Protein AF-A0A3P7XEB9-F1 (afdb_monomer_lite)

Secondary structure (DSSP, 8-state):
-HHHHHHHHHTT--EEEE--TTS-GGGHHHHHHHHHHHHHTTSS--EEEE-GGGGGTT-GGG--HHHHTTT-SEEE-SPPP-SSHHHHHHHHHHHHHTHHHHGGG-BTTBEEE-----TTSTT--HHHHHHHHHH-

Radius of gyration: 15.99 Å; chains: 1; bounding box: 38×29×37 Å

InterPro domains:
  IPR002241 Glycoside hydrolase, family 27 [PF16499] (2-136)
  IPR002241 Glycoside hydrolase, family 27 [PR00740] (4-21)
  IPR002241 Glycoside hydrolase, family 27 [PR00740] (31-49)
  IPR002241 Glycoside hydrolase, family 27 [PR00740] (106-125)
  IPR002241 Glycoside hydrolase, family 27 [PR00740] (127-136)
  IPR002241 Glycoside hydrolase, family 27 [PTHR11452] (3-136)
  IPR013785 Aldolase-type TIM barrel [G3DSA:3.20.20.70] (1-136)
  IPR017853 Glycoside hydrolase superfamily [SSF51445] (2-136)

Sequence (136 aa):
MKVDANTFADWEVDYLKLDGCNVDTELMPKGYASMERALNATGRPIVYSCSWPAYMIDQPQKVDYNVIAKSCNLWRNFDDINSSWKSILSIIDYYDHNQDKHIPTHGPGQWHDPDMLVIGNKGITVNMAIAQMTIW

Structure (mmCIF, N/CA/C/O backbone):
data_AF-A0A3P7XEB9-F1
#
_entry.id   AF-A0A3P7XEB9-F1
#
loop_
_atom_site.group_PDB
_atom_site.id
_atom_site.type_symbol
_atom_site.label_atom_id
_atom_site.label_alt_id
_atom_site.label_comp_id
_atom_site.label_asym_id
_atom_site.label_entity_id
_atom_site.label_seq_id
_atom_site.pdbx_PDB_ins_code
_atom_site.Cartn_x
_atom_site.Cartn_y
_atom_site.Cartn_z
_atom_site.occupancy
_atom_site.B_iso_or_equiv
_atom_site.auth_seq_id
_atom_site.auth_comp_id
_atom_site.auth_asym_id
_atom_site.auth_atom_id
_atom_site.pdbx_PDB_model_num
ATOM 1 N N . MET A 1 1 ? -18.065 4.863 6.813 1.00 91.94 1 MET A N 1
ATOM 2 C CA . MET A 1 1 ? -17.255 4.027 7.729 1.00 91.94 1 MET A CA 1
ATOM 3 C C . MET A 1 1 ? -18.046 2.845 8.288 1.00 91.94 1 MET A C 1
ATOM 5 O O . MET A 1 1 ? -17.871 1.774 7.743 1.00 91.94 1 MET A O 1
ATOM 9 N N . LYS A 1 2 ? -18.927 2.970 9.304 1.00 97.62 2 LYS A N 1
ATOM 10 C CA . LYS A 1 2 ? -19.579 1.780 9.920 1.00 97.62 2 LYS A CA 1
ATOM 11 C C . LYS A 1 2 ? -20.417 0.937 8.946 1.00 97.62 2 LYS A C 1
ATOM 13 O O . LYS A 1 2 ? -20.302 -0.280 8.958 1.00 97.62 2 LYS A O 1
ATOM 18 N N . VAL A 1 3 ? -21.262 1.579 8.136 1.00 98.69 3 VAL A N 1
ATOM 19 C CA . VAL A 1 3 ? -22.109 0.876 7.153 1.00 98.69 3 VAL A CA 1
ATOM 20 C C . VAL A 1 3 ? -21.245 0.122 6.139 1.00 98.69 3 VAL A C 1
ATOM 22 O O . VAL A 1 3 ? -21.481 -1.058 5.907 1.00 98.69 3 VAL A O 1
ATOM 25 N N . ASP A 1 4 ? -20.207 0.769 5.608 1.00 98.75 4 ASP A N 1
ATOM 26 C CA . ASP A 1 4 ? -19.304 0.162 4.621 1.00 98.75 4 ASP A CA 1
ATOM 27 C C . ASP A 1 4 ? -18.506 -1.000 5.228 1.00 98.75 4 ASP A C 1
ATOM 29 O O . ASP A 1 4 ? -18.462 -2.075 4.646 1.00 98.75 4 ASP A O 1
ATOM 33 N N . ALA A 1 5 ? -17.948 -0.824 6.433 1.00 98.88 5 ALA A N 1
ATOM 34 C CA . ALA A 1 5 ? -17.209 -1.876 7.132 1.00 98.88 5 ALA A CA 1
ATOM 35 C C . ALA A 1 5 ? -18.074 -3.120 7.379 1.00 98.88 5 ALA A C 1
ATOM 37 O O . ALA A 1 5 ? -17.642 -4.229 7.076 1.00 98.88 5 ALA A O 1
ATOM 38 N N . ASN A 1 6 ? -19.310 -2.934 7.860 1.00 98.81 6 ASN A N 1
ATOM 39 C CA . ASN A 1 6 ? -20.263 -4.034 8.009 1.00 98.81 6 ASN A CA 1
ATOM 40 C C . ASN A 1 6 ? -20.564 -4.694 6.660 1.00 98.81 6 ASN A C 1
ATOM 42 O O . ASN A 1 6 ? -20.551 -5.910 6.577 1.00 98.81 6 ASN A O 1
ATOM 46 N N . THR A 1 7 ? -20.757 -3.904 5.600 1.00 98.88 7 THR A N 1
ATOM 47 C CA . THR A 1 7 ? -21.015 -4.435 4.252 1.00 98.88 7 THR A CA 1
ATOM 48 C C . THR A 1 7 ? -19.859 -5.313 3.769 1.00 98.88 7 THR A C 1
ATOM 50 O O . THR A 1 7 ? -20.090 -6.410 3.271 1.00 98.88 7 THR A O 1
ATOM 53 N N . PHE A 1 8 ? -18.609 -4.873 3.949 1.00 98.88 8 PHE A N 1
ATOM 54 C CA . PHE A 1 8 ? -17.433 -5.669 3.591 1.00 98.88 8 PHE A CA 1
ATOM 55 C C . PHE A 1 8 ? -17.339 -6.959 4.411 1.00 98.88 8 PHE A C 1
ATOM 57 O O . PHE A 1 8 ? -17.033 -8.011 3.855 1.00 98.88 8 PHE A O 1
ATOM 64 N N . ALA A 1 9 ? -17.631 -6.898 5.712 1.00 98.81 9 ALA A N 1
ATOM 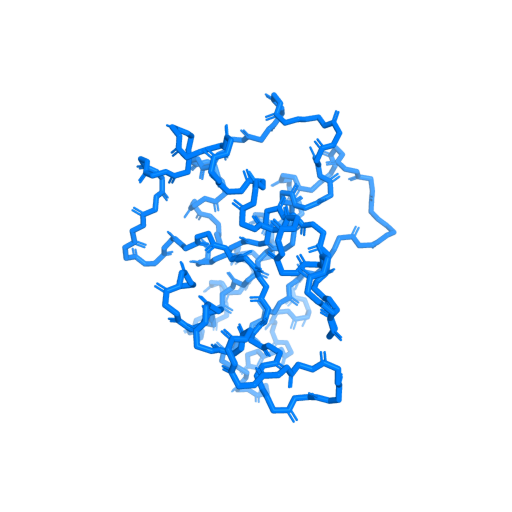65 C CA . ALA A 1 9 ? -17.630 -8.078 6.569 1.00 98.81 9 ALA A CA 1
ATOM 66 C C . ALA A 1 9 ? -18.751 -9.069 6.211 1.00 98.81 9 ALA A C 1
ATOM 68 O O . ALA A 1 9 ? -18.489 -10.269 6.148 1.00 98.81 9 ALA A O 1
ATOM 69 N N . ASP A 1 10 ? -19.955 -8.571 5.915 1.00 98.75 10 ASP A N 1
ATOM 70 C CA . ASP A 1 10 ? -21.113 -9.364 5.485 1.00 98.75 10 ASP A CA 1
ATOM 71 C C . ASP A 1 10 ? -20.861 -10.051 4.131 1.00 98.75 10 ASP A C 1
ATOM 73 O O . ASP A 1 10 ? -21.364 -11.143 3.882 1.00 98.75 10 ASP A O 1
ATOM 77 N N . TRP A 1 11 ? -20.065 -9.427 3.255 1.00 98.81 11 TRP A N 1
ATOM 78 C CA . TRP A 1 11 ? -19.603 -10.006 1.985 1.00 98.81 11 TRP A CA 1
ATOM 79 C C . TRP A 1 11 ? -18.392 -10.925 2.122 1.00 98.81 11 TRP A C 1
ATOM 81 O O . TRP A 1 11 ? -17.895 -11.422 1.114 1.00 98.81 11 TRP A O 1
ATOM 91 N N . GLU A 1 12 ? -17.900 -11.126 3.341 1.00 98.62 12 GLU A N 1
ATOM 92 C CA . GLU A 1 12 ? -16.721 -11.937 3.612 1.00 98.62 12 GLU A CA 1
ATOM 93 C C . GLU A 1 12 ? -15.446 -11.428 2.908 1.00 98.62 12 GLU A C 1
ATOM 95 O O . GLU A 1 12 ? -14.587 -12.210 2.515 1.00 98.62 12 GLU A O 1
ATOM 100 N N . VAL A 1 13 ? -15.290 -10.109 2.763 1.00 98.81 13 VAL A N 1
ATOM 101 C CA . VAL A 1 13 ? -14.056 -9.499 2.239 1.00 98.81 13 VAL A CA 1
ATOM 102 C C . VAL A 1 13 ? -12.898 -9.720 3.215 1.00 98.81 13 VAL A C 1
ATOM 104 O O . VAL A 1 13 ? -13.069 -9.592 4.425 1.00 98.81 13 VAL A O 1
ATOM 107 N N . ASP A 1 14 ? -11.704 -10.001 2.689 1.00 98.81 14 ASP A N 1
ATOM 108 C CA . ASP A 1 14 ? -10.491 -10.251 3.489 1.00 98.81 14 ASP A CA 1
ATOM 109 C C . ASP A 1 14 ? -9.467 -9.112 3.442 1.00 98.81 14 ASP A C 1
ATOM 111 O O . ASP A 1 14 ? -8.529 -9.078 4.237 1.00 98.81 14 ASP A O 1
ATOM 115 N N . TYR A 1 15 ? -9.624 -8.176 2.506 1.00 98.81 15 TYR A N 1
ATOM 116 C CA . TYR A 1 15 ? -8.670 -7.099 2.270 1.00 98.81 15 TYR A CA 1
ATOM 117 C C . TYR A 1 15 ? -9.394 -5.831 1.819 1.00 98.81 15 TYR A C 1
ATOM 119 O O . TYR A 1 15 ? -10.137 -5.847 0.837 1.00 98.81 15 TYR A O 1
ATOM 127 N N . LEU A 1 16 ? -9.132 -4.714 2.495 1.00 98.81 16 LEU A N 1
ATOM 128 C CA . LEU A 1 16 ? -9.595 -3.389 2.099 1.00 98.81 16 LEU A CA 1
ATOM 129 C C . LEU A 1 16 ? -8.396 -2.484 1.817 1.00 98.81 16 LEU A C 1
ATOM 131 O O . LEU A 1 16 ? -7.621 -2.185 2.721 1.00 98.81 16 LEU A O 1
ATOM 135 N N . LYS A 1 17 ? -8.308 -1.967 0.589 1.00 98.88 17 LYS A N 1
ATOM 136 C CA . LYS A 1 17 ? -7.549 -0.747 0.291 1.00 98.88 17 LYS A CA 1
ATOM 137 C C . LYS A 1 17 ? -8.478 0.451 0.459 1.00 98.88 17 LYS A C 1
ATOM 139 O O . LYS A 1 17 ? -9.486 0.529 -0.241 1.00 98.88 17 LYS A O 1
ATOM 144 N N . LEU A 1 18 ? -8.148 1.377 1.356 1.00 98.62 18 LEU A N 1
ATOM 145 C CA . LEU A 1 18 ? -8.854 2.653 1.469 1.00 98.62 18 LEU A CA 1
ATOM 146 C C . LEU A 1 18 ? -8.012 3.769 0.863 1.00 98.62 18 LEU A C 1
ATOM 148 O O . LEU A 1 18 ? -6.895 4.033 1.311 1.00 98.62 18 LEU A O 1
ATOM 152 N N . ASP A 1 19 ? -8.580 4.407 -0.153 1.00 98.44 19 ASP A N 1
ATOM 153 C CA . ASP A 1 19 ? -7.948 5.499 -0.879 1.00 98.44 19 ASP A CA 1
ATOM 154 C C . ASP A 1 19 ? -8.257 6.877 -0.265 1.00 98.44 19 ASP A C 1
ATOM 156 O O . ASP A 1 19 ? -9.165 7.019 0.556 1.00 98.44 19 ASP A O 1
ATOM 160 N N . GLY A 1 20 ? -7.494 7.900 -0.661 1.00 97.25 20 GLY A N 1
ATOM 161 C CA . GLY A 1 20 ? -7.561 9.258 -0.101 1.00 97.25 20 GLY A CA 1
ATOM 162 C C . GLY A 1 20 ? -8.067 10.351 -1.046 1.00 97.25 20 GLY A C 1
ATOM 163 O O . GLY A 1 20 ? -8.116 11.512 -0.638 1.00 97.25 20 GLY A O 1
ATOM 164 N N . CYS A 1 21 ? -8.443 10.028 -2.290 1.00 97.25 21 CYS A N 1
ATOM 165 C CA . CYS A 1 21 ? -8.966 11.018 -3.232 1.00 97.25 21 CYS A CA 1
ATOM 166 C C . CYS A 1 21 ? -10.185 11.757 -2.659 1.00 97.25 21 CYS A C 1
ATOM 168 O O . CYS A 1 21 ? -11.066 11.152 -2.051 1.00 97.25 21 CYS A O 1
ATOM 170 N N . ASN A 1 22 ? -10.294 13.055 -2.961 1.00 96.06 22 ASN A N 1
ATOM 171 C CA . ASN A 1 22 ? -11.437 13.904 -2.594 1.00 96.06 22 ASN A CA 1
ATOM 172 C C . ASN A 1 22 ? -11.656 14.066 -1.075 1.00 96.06 22 ASN A C 1
ATOM 174 O O . ASN A 1 22 ? -12.779 14.313 -0.633 1.00 96.06 22 ASN A O 1
ATOM 178 N N . VAL A 1 23 ? -10.593 13.944 -0.277 1.00 94.06 23 VAL A N 1
ATOM 179 C CA . VAL A 1 23 ? -10.613 14.149 1.176 1.00 94.06 23 VAL A CA 1
ATOM 180 C C . VAL A 1 23 ? -9.622 15.250 1.549 1.00 94.06 23 VAL A C 1
ATOM 182 O O . VAL A 1 23 ? -8.525 15.319 1.000 1.00 94.06 23 VAL A O 1
ATOM 185 N N . ASP A 1 24 ? -9.996 16.105 2.502 1.00 94.62 24 ASP A N 1
ATOM 186 C CA . ASP A 1 24 ? -9.056 17.034 3.135 1.00 94.62 24 ASP A CA 1
ATOM 187 C C . ASP A 1 24 ? -7.981 16.236 3.891 1.00 94.62 24 ASP A C 1
ATOM 189 O O . ASP A 1 24 ? -8.295 15.440 4.782 1.00 94.62 24 ASP A O 1
ATOM 193 N N . THR A 1 25 ? -6.709 16.452 3.549 1.00 92.88 25 THR A N 1
ATOM 194 C CA . THR A 1 25 ? -5.568 15.751 4.153 1.00 92.88 25 THR A CA 1
ATOM 195 C C . THR A 1 25 ? -5.519 15.893 5.675 1.00 92.88 25 THR A C 1
ATOM 197 O O . THR A 1 25 ? -5.083 14.967 6.357 1.00 92.88 25 THR A O 1
ATOM 200 N N . GLU A 1 26 ? -6.036 16.991 6.236 1.00 92.81 26 GLU A N 1
ATOM 201 C CA . GLU A 1 26 ? -6.109 17.198 7.691 1.00 92.81 26 GLU A CA 1
ATOM 202 C C . GLU A 1 26 ? -7.102 16.240 8.379 1.00 92.81 26 GLU A C 1
ATOM 204 O O . GLU A 1 26 ? -6.998 15.961 9.576 1.00 92.81 26 GLU A O 1
ATOM 209 N N . LEU A 1 27 ? -8.060 15.681 7.631 1.00 94.38 27 LEU A N 1
ATOM 210 C CA . LEU A 1 27 ? -9.031 14.711 8.140 1.00 94.38 27 LEU A CA 1
ATOM 211 C C . LEU A 1 27 ? -8.535 13.266 8.061 1.00 94.38 27 LEU A C 1
ATOM 213 O O . LEU A 1 27 ? -9.099 12.404 8.742 1.00 94.38 27 LEU A O 1
ATOM 217 N N . MET A 1 28 ? -7.495 12.979 7.273 1.00 94.62 28 MET A N 1
ATOM 218 C CA . MET A 1 28 ? -6.996 11.616 7.066 1.00 94.62 28 MET A CA 1
ATOM 219 C C . MET A 1 28 ? -6.593 10.903 8.368 1.00 94.62 28 MET A C 1
ATOM 221 O O . MET A 1 28 ? -7.085 9.789 8.569 1.00 94.62 28 MET A O 1
ATOM 225 N N . PRO A 1 29 ? -5.853 11.516 9.321 1.00 93.69 29 PRO A N 1
ATOM 226 C CA . PRO A 1 29 ? -5.515 10.841 10.576 1.00 93.69 29 PRO A CA 1
ATOM 227 C C . PRO A 1 29 ? -6.739 10.312 11.331 1.00 93.69 29 PRO A C 1
ATOM 229 O O . PRO A 1 29 ? -6.735 9.211 11.880 1.00 93.69 29 PRO A O 1
ATOM 232 N N . LYS A 1 30 ? -7.833 11.081 11.318 1.00 95.25 30 LYS A N 1
ATOM 233 C CA . LYS A 1 30 ? -9.097 10.687 11.943 1.00 95.25 30 LYS A CA 1
ATOM 234 C C . LYS A 1 30 ? -9.875 9.694 11.082 1.00 95.25 30 LYS A C 1
ATOM 236 O O . LYS A 1 30 ? -10.486 8.775 11.630 1.00 95.25 30 LYS A O 1
ATOM 241 N N . GLY A 1 31 ? -9.901 9.890 9.766 1.00 96.81 31 GLY A N 1
ATOM 242 C CA . GLY A 1 31 ? -10.642 9.065 8.812 1.00 96.81 31 GLY A CA 1
ATOM 243 C C . GLY A 1 31 ? -10.141 7.625 8.786 1.00 96.81 31 GLY A C 1
ATOM 244 O O . GLY A 1 31 ? -10.925 6.708 9.032 1.00 96.81 31 GLY A O 1
ATOM 245 N N . TYR A 1 32 ? -8.833 7.437 8.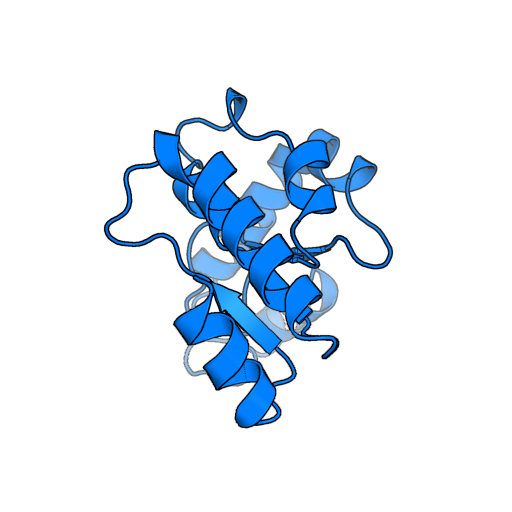595 1.00 98.12 32 TYR A N 1
ATOM 246 C CA . TYR A 1 32 ? -8.217 6.112 8.520 1.00 98.12 32 TYR A CA 1
ATOM 247 C C . TYR A 1 32 ? -8.362 5.333 9.836 1.00 98.12 32 TYR A C 1
ATOM 249 O O . TYR A 1 32 ? -8.808 4.186 9.807 1.00 98.12 32 TYR A O 1
ATOM 257 N N . ALA A 1 33 ? -8.126 5.974 10.988 1.00 97.56 33 ALA A N 1
ATOM 258 C CA . ALA A 1 33 ? -8.346 5.369 12.309 1.00 97.56 33 ALA A CA 1
ATOM 259 C C . ALA A 1 33 ? -9.833 5.102 12.625 1.00 97.56 33 ALA A C 1
ATOM 261 O O . ALA A 1 33 ? -10.177 4.286 13.478 1.00 97.56 33 ALA A O 1
ATOM 262 N N . SER A 1 34 ? -10.764 5.817 11.985 1.00 98.19 34 SER A N 1
ATOM 263 C CA . SER A 1 34 ? -12.199 5.541 12.141 1.00 98.19 34 SER A CA 1
ATOM 264 C C . SER A 1 34 ? -12.646 4.344 11.309 1.00 98.19 34 SER A C 1
ATOM 266 O O . SER A 1 34 ? -13.552 3.634 11.742 1.00 98.19 34 SER A O 1
ATOM 268 N N . MET A 1 35 ? -12.027 4.109 10.148 1.00 98.75 35 MET A N 1
ATOM 269 C CA . MET A 1 35 ? -12.271 2.897 9.368 1.00 98.75 35 MET A CA 1
ATOM 270 C C . MET A 1 35 ? -11.655 1.663 10.038 1.00 98.75 35 MET A C 1
ATOM 272 O O . MET A 1 35 ? -12.360 0.669 10.144 1.00 98.75 35 MET A O 1
ATOM 276 N N . GLU A 1 36 ? -10.429 1.732 10.577 1.00 98.50 36 GLU A N 1
ATOM 277 C CA . GLU A 1 36 ? -9.848 0.609 11.343 1.00 98.50 36 GLU A CA 1
ATOM 278 C C . GLU A 1 36 ? -10.789 0.165 12.467 1.00 98.50 36 GLU A C 1
ATOM 280 O O . GLU A 1 36 ? -11.206 -0.990 12.503 1.00 98.50 36 GLU A O 1
ATOM 285 N N . ARG A 1 37 ? -11.222 1.102 13.321 1.00 98.62 37 ARG A N 1
ATOM 286 C CA . ARG A 1 37 ? -12.147 0.786 14.419 1.00 98.62 37 ARG A CA 1
ATOM 287 C C . ARG A 1 37 ? -13.468 0.210 13.924 1.00 98.62 37 ARG A C 1
ATOM 289 O O . ARG A 1 37 ? -14.058 -0.624 14.605 1.00 98.62 37 ARG A O 1
ATOM 296 N N . ALA A 1 38 ? -13.954 0.668 12.770 1.00 98.81 38 ALA A N 1
ATOM 297 C CA . ALA A 1 38 ? -15.172 0.141 12.171 1.00 98.81 38 ALA A CA 1
ATOM 298 C C . ALA A 1 38 ? -14.981 -1.298 11.671 1.00 98.81 38 ALA A C 1
ATOM 300 O O . ALA A 1 38 ? -15.840 -2.123 11.958 1.00 98.81 38 ALA A O 1
ATOM 301 N N . LEU A 1 39 ? -13.865 -1.600 10.995 1.00 98.88 39 LEU A N 1
ATOM 302 C CA . LEU A 1 39 ? -13.504 -2.952 10.551 1.00 98.88 39 LEU A CA 1
ATOM 303 C C . LEU A 1 39 ? -13.338 -3.894 11.746 1.00 98.88 39 LEU A C 1
ATOM 305 O O . LEU A 1 39 ? -13.967 -4.946 11.789 1.00 98.88 39 LEU A O 1
ATOM 309 N N . ASN A 1 40 ? -12.577 -3.482 12.760 1.00 98.69 40 ASN A N 1
ATOM 310 C CA . ASN A 1 40 ? -12.351 -4.259 13.978 1.00 98.69 40 ASN A CA 1
ATOM 311 C C . ASN A 1 40 ? -13.672 -4.567 14.715 1.00 98.69 40 ASN A C 1
ATOM 313 O O . ASN A 1 40 ? -13.914 -5.692 15.147 1.00 98.69 40 ASN A O 1
ATOM 317 N N . ALA A 1 41 ? -14.595 -3.598 14.775 1.00 98.69 41 ALA A N 1
ATOM 318 C CA . ALA A 1 41 ? -15.911 -3.778 15.389 1.00 98.69 41 ALA A CA 1
ATOM 319 C C . ALA A 1 41 ? -16.833 -4.772 14.653 1.00 98.69 41 ALA A C 1
ATOM 321 O O . 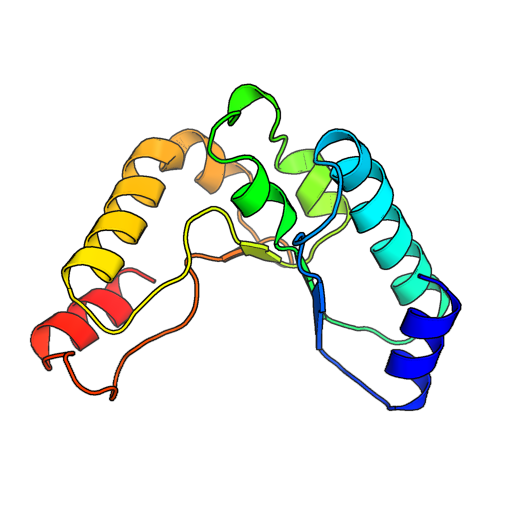ALA A 1 41 ? -17.830 -5.194 15.239 1.00 98.69 41 ALA A O 1
ATOM 322 N N . THR A 1 42 ? -16.528 -5.153 13.407 1.00 98.75 42 THR A N 1
ATOM 323 C CA . THR A 1 42 ? -17.276 -6.209 12.699 1.00 98.75 42 THR A CA 1
ATOM 324 C C . THR A 1 42 ? -16.973 -7.608 13.242 1.00 98.75 42 THR A C 1
ATOM 326 O O . THR A 1 42 ? -17.764 -8.526 13.046 1.00 98.75 42 THR A O 1
ATOM 329 N N . GLY A 1 43 ? -15.830 -7.786 13.916 1.00 98.62 43 GLY A N 1
ATOM 330 C CA . GLY A 1 43 ? -15.337 -9.088 14.367 1.00 98.62 43 GLY A CA 1
ATOM 331 C C . GLY A 1 43 ? -14.699 -9.949 13.268 1.00 98.62 43 GLY A C 1
ATOM 332 O O . GLY A 1 43 ? -14.164 -11.011 13.588 1.00 98.62 43 GLY A O 1
ATOM 333 N N . ARG A 1 44 ? -14.708 -9.512 11.998 1.00 98.56 44 ARG A N 1
ATOM 334 C CA . ARG A 1 44 ? -14.004 -10.186 10.899 1.00 98.56 44 ARG A CA 1
ATOM 335 C C . ARG A 1 44 ? -12.575 -9.638 10.762 1.00 98.56 44 ARG A C 1
ATOM 337 O O . ARG A 1 44 ? -12.410 -8.424 10.643 1.00 98.56 44 ARG A O 1
ATOM 344 N N . PRO A 1 45 ? -11.539 -10.493 10.722 1.00 98.62 45 PRO A N 1
ATOM 345 C CA . PRO A 1 45 ? -10.197 -10.065 10.341 1.00 98.62 45 PRO A CA 1
ATOM 346 C C . PRO A 1 45 ? -10.173 -9.625 8.870 1.00 98.62 45 PRO A C 1
ATOM 348 O O . PRO A 1 45 ? -10.400 -10.440 7.981 1.00 98.62 45 PRO A O 1
ATOM 351 N N . ILE A 1 46 ? -9.901 -8.344 8.621 1.00 98.88 46 ILE A N 1
ATOM 352 C CA . ILE A 1 46 ? -9.771 -7.764 7.277 1.00 98.88 46 ILE A CA 1
ATOM 353 C C . ILE A 1 46 ? -8.432 -7.033 7.224 1.00 98.88 46 ILE A C 1
ATOM 355 O O . ILE A 1 46 ? -8.198 -6.127 8.024 1.00 98.88 46 ILE A O 1
ATOM 359 N N . VAL A 1 47 ? -7.554 -7.414 6.295 1.00 98.81 47 VAL A N 1
ATOM 360 C CA . VAL A 1 47 ? -6.282 -6.716 6.075 1.00 98.81 47 VAL A CA 1
ATOM 361 C C . VAL A 1 47 ? -6.575 -5.303 5.594 1.00 98.81 47 VAL A C 1
ATOM 363 O O . VAL A 1 47 ? -7.292 -5.110 4.612 1.00 98.81 47 VAL A O 1
ATOM 366 N N . TYR A 1 48 ? -6.006 -4.311 6.268 1.00 98.88 48 TYR A N 1
ATOM 367 C CA . TYR A 1 48 ? -6.286 -2.913 5.990 1.00 98.88 48 TYR A CA 1
ATOM 368 C C . TYR A 1 48 ? -5.075 -2.197 5.383 1.00 98.88 48 TYR A C 1
ATOM 370 O O . TYR A 1 48 ? -4.072 -1.945 6.056 1.00 98.88 48 TYR A O 1
ATOM 378 N N . SER A 1 49 ? -5.185 -1.887 4.091 1.00 98.88 49 SER A N 1
ATOM 379 C CA . SER A 1 49 ? -4.215 -1.134 3.299 1.00 98.88 49 SER A CA 1
ATOM 380 C C . SER A 1 49 ? -4.620 0.330 3.196 1.00 98.88 49 SER A C 1
ATOM 382 O O . SER A 1 49 ? -5.722 0.663 2.752 1.00 98.88 49 SER A O 1
ATOM 384 N N . CYS A 1 50 ? -3.724 1.212 3.623 1.00 98.75 50 CYS A N 1
ATOM 385 C CA . CYS A 1 50 ? -3.996 2.635 3.749 1.00 98.75 50 CYS A CA 1
ATOM 386 C C . CYS A 1 50 ? -3.205 3.450 2.726 1.00 98.75 50 CYS A C 1
ATOM 388 O O . CYS A 1 50 ? -1.976 3.444 2.747 1.00 98.75 50 CYS A O 1
ATOM 390 N N . SER A 1 51 ? -3.879 4.251 1.899 1.00 98.44 51 SER A N 1
ATOM 391 C CA . SER A 1 51 ? -3.177 5.194 1.018 1.00 98.44 51 SER A CA 1
ATOM 392 C C . SER A 1 51 ? -2.728 6.481 1.724 1.00 98.44 51 SER A C 1
ATOM 394 O O . SER A 1 51 ? -2.131 7.337 1.084 1.00 98.44 51 SER A O 1
ATOM 396 N N . TRP A 1 52 ? -3.017 6.650 3.023 1.00 96.25 52 TRP A N 1
ATOM 397 C CA . TRP A 1 52 ? -2.839 7.908 3.765 1.00 96.25 52 TRP A CA 1
ATOM 398 C C . TRP A 1 52 ? -1.496 8.615 3.490 1.00 96.25 52 TRP A C 1
ATOM 400 O O . TRP A 1 52 ? -1.537 9.772 3.064 1.00 96.25 52 TRP A O 1
ATOM 410 N N . PRO A 1 53 ? -0.318 7.982 3.655 1.00 96.88 53 PRO A N 1
ATOM 411 C CA . PRO A 1 53 ? 0.953 8.698 3.524 1.00 96.88 53 PRO A CA 1
ATOM 412 C C . PRO A 1 53 ? 1.231 9.199 2.102 1.00 96.88 53 PRO A C 1
ATOM 414 O O . PRO A 1 53 ? 1.805 10.275 1.951 1.00 96.88 53 PRO A O 1
ATOM 417 N N . ALA A 1 54 ? 0.760 8.488 1.072 1.00 97.56 54 ALA A N 1
ATOM 418 C CA . ALA A 1 54 ? 0.899 8.902 -0.326 1.00 97.56 54 ALA A CA 1
ATOM 419 C C . ALA A 1 54 ? 0.209 10.249 -0.624 1.00 97.56 54 ALA A C 1
ATOM 421 O O . ALA A 1 54 ? 0.651 11.000 -1.484 1.00 97.56 54 ALA A O 1
ATOM 422 N N . TYR A 1 55 ? -0.827 10.623 0.132 1.00 96.88 55 TYR A N 1
ATOM 423 C CA . TYR A 1 55 ? -1.469 11.940 0.006 1.00 96.88 55 TYR A CA 1
ATOM 424 C C . TYR A 1 55 ? -0.758 13.050 0.797 1.00 96.88 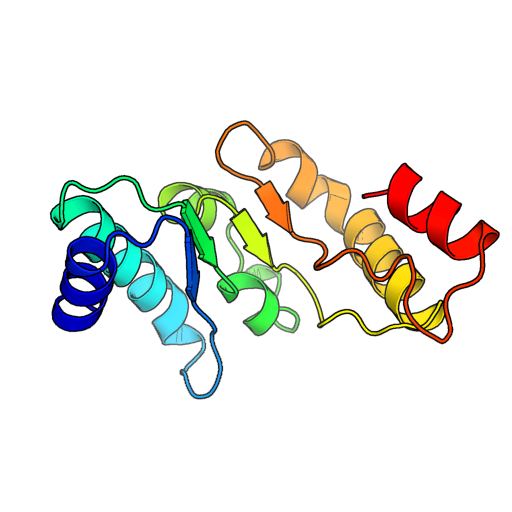55 TYR A C 1
ATOM 426 O O . TYR A 1 55 ? -1.219 14.190 0.824 1.00 96.88 55 TYR A O 1
ATOM 434 N N . MET A 1 56 ? 0.356 12.733 1.462 1.00 93.75 56 MET A N 1
ATOM 435 C CA . MET A 1 56 ? 1.142 13.662 2.279 1.00 93.75 56 MET A CA 1
ATOM 436 C C . MET A 1 56 ? 2.598 13.776 1.807 1.00 93.75 56 MET A C 1
ATOM 438 O O . MET A 1 56 ? 3.440 14.267 2.559 1.00 93.75 56 MET A O 1
ATOM 442 N N . ILE A 1 57 ? 2.899 13.361 0.570 1.00 90.75 57 ILE A N 1
ATOM 443 C CA . ILE A 1 57 ? 4.257 13.384 -0.005 1.00 90.75 57 ILE A CA 1
ATOM 444 C C . ILE A 1 57 ? 4.873 14.791 0.041 1.00 90.75 57 ILE A C 1
ATOM 446 O O . ILE A 1 57 ? 6.047 14.924 0.372 1.00 90.75 57 ILE A O 1
ATOM 450 N N . ASP A 1 58 ? 4.077 15.841 -0.186 1.00 89.19 58 ASP A N 1
ATOM 451 C CA . ASP A 1 58 ? 4.529 17.243 -0.125 1.00 89.19 58 ASP A CA 1
ATOM 452 C C . ASP A 1 58 ? 4.701 17.777 1.312 1.00 89.19 58 ASP A C 1
ATOM 454 O O . ASP A 1 58 ? 5.152 18.902 1.532 1.00 89.19 58 ASP A O 1
ATOM 458 N N . GLN A 1 59 ? 4.303 16.995 2.318 1.00 89.94 59 GLN A N 1
ATOM 459 C CA . GLN A 1 59 ? 4.347 17.361 3.733 1.00 89.94 59 GLN A CA 1
ATOM 460 C C . GLN A 1 59 ? 4.881 16.198 4.594 1.00 89.94 59 GLN A C 1
ATOM 462 O O . GLN A 1 59 ? 4.237 15.813 5.577 1.00 89.94 59 GLN A O 1
ATOM 467 N N . PRO A 1 60 ? 6.072 15.644 4.290 1.00 86.69 60 PRO A N 1
ATOM 468 C CA . PRO A 1 60 ? 6.578 14.421 4.918 1.00 86.69 60 PRO A CA 1
ATOM 469 C C . PRO A 1 60 ? 6.835 14.572 6.424 1.00 86.69 60 PRO A C 1
ATOM 471 O O . PRO A 1 60 ? 6.880 13.586 7.153 1.00 86.69 60 PRO A O 1
ATOM 474 N N . GLN A 1 61 ? 6.984 15.802 6.920 1.00 87.38 61 GLN A N 1
ATOM 475 C CA . GLN A 1 61 ? 7.079 16.122 8.347 1.00 87.38 61 GLN A CA 1
ATOM 476 C C . GLN A 1 61 ? 5.783 15.862 9.128 1.00 87.38 61 GLN A C 1
ATOM 478 O O . GLN A 1 61 ? 5.823 15.781 10.352 1.00 87.38 61 GLN A O 1
ATOM 483 N N . LYS A 1 62 ? 4.634 15.771 8.445 1.00 88.12 62 LYS A N 1
ATOM 484 C CA . LYS A 1 62 ? 3.335 15.480 9.065 1.00 88.12 62 LYS A CA 1
ATOM 485 C C . LYS A 1 62 ? 3.036 13.977 9.147 1.00 88.12 62 LYS A C 1
ATOM 487 O O . LYS A 1 62 ? 2.035 13.597 9.749 1.00 88.12 62 LYS A O 1
ATOM 492 N N . VAL A 1 63 ? 3.873 13.133 8.544 1.00 92.69 63 VAL A N 1
ATOM 493 C CA . VAL A 1 63 ? 3.687 11.680 8.523 1.00 92.69 63 VAL A CA 1
ATOM 494 C C . VAL A 1 63 ? 4.383 11.059 9.732 1.00 92.69 63 VAL A C 1
ATOM 496 O O . VAL A 1 63 ? 5.607 11.093 9.837 1.00 92.69 63 VAL A O 1
ATOM 499 N N . ASP A 1 64 ? 3.599 10.464 10.631 1.00 93.94 64 ASP A N 1
ATOM 500 C CA . ASP A 1 64 ? 4.099 9.645 11.740 1.00 93.94 64 ASP A CA 1
ATOM 501 C C . ASP A 1 64 ? 3.722 8.176 11.512 1.00 93.94 64 ASP A C 1
ATOM 503 O O . ASP A 1 64 ? 2.578 7.756 11.724 1.00 93.94 64 ASP A O 1
ATOM 507 N N . TYR A 1 65 ? 4.704 7.379 11.087 1.00 96.25 65 TYR A N 1
ATOM 508 C CA . TYR A 1 65 ? 4.517 5.956 10.808 1.00 96.25 65 TYR A CA 1
ATOM 509 C C . TYR A 1 65 ? 4.115 5.146 12.046 1.00 96.25 65 TYR A C 1
ATOM 511 O O . TYR A 1 65 ? 3.399 4.159 11.902 1.00 96.25 65 TYR A O 1
ATOM 519 N N . ASN A 1 66 ? 4.451 5.585 13.266 1.00 94.06 66 ASN A N 1
ATOM 520 C CA . ASN A 1 66 ? 3.998 4.907 14.486 1.00 94.06 66 ASN A CA 1
ATOM 521 C C . ASN A 1 66 ? 2.494 5.088 14.724 1.00 94.06 66 ASN A C 1
ATOM 523 O O . ASN A 1 66 ? 1.861 4.266 15.387 1.00 94.06 66 ASN A O 1
ATOM 527 N N . VAL A 1 67 ? 1.908 6.179 14.226 1.00 94.56 67 VAL A N 1
ATOM 528 C CA . VAL A 1 67 ? 0.458 6.404 14.284 1.00 94.56 67 VAL A CA 1
ATOM 529 C C . VAL A 1 67 ? -0.242 5.585 13.206 1.00 94.56 67 VAL A C 1
ATOM 531 O O . VAL A 1 67 ? -1.259 4.952 13.488 1.00 94.56 67 VAL A O 1
ATOM 534 N N . ILE A 1 68 ? 0.322 5.547 11.998 1.00 96.88 68 ILE A N 1
ATOM 535 C CA . ILE A 1 68 ? -0.219 4.764 10.880 1.00 96.88 68 ILE A CA 1
ATOM 536 C C . ILE A 1 68 ? -0.207 3.267 11.211 1.00 96.88 68 ILE A C 1
ATOM 538 O O . ILE A 1 68 ? -1.235 2.610 11.059 1.00 96.88 68 ILE A O 1
ATOM 542 N N . ALA A 1 69 ? 0.893 2.748 11.763 1.00 96.69 69 ALA A N 1
ATOM 543 C CA . ALA A 1 69 ? 1.043 1.340 12.134 1.00 96.69 69 ALA A CA 1
ATOM 544 C C . ALA A 1 69 ? 0.042 0.860 13.202 1.00 96.69 69 ALA A C 1
ATOM 546 O O . ALA A 1 69 ? -0.242 -0.329 13.298 1.00 96.69 69 ALA A O 1
ATOM 547 N N . LYS A 1 70 ? -0.549 1.770 13.991 1.00 96.00 70 LYS A N 1
ATOM 548 C CA . LYS A 1 70 ? -1.636 1.419 14.927 1.00 96.00 70 LYS A CA 1
ATOM 549 C C . LYS A 1 70 ? -2.960 1.139 14.228 1.00 96.00 70 LYS A C 1
ATOM 551 O O . LYS A 1 70 ? -3.828 0.524 14.834 1.00 96.00 70 LYS A O 1
ATOM 556 N N . SER A 1 71 ? -3.138 1.665 13.016 1.00 96.69 71 SER A N 1
ATOM 557 C CA . SER A 1 71 ? -4.399 1.577 12.280 1.00 96.69 71 SER A CA 1
ATOM 558 C C . SER A 1 71 ? -4.313 0.661 11.063 1.00 96.69 71 SER A C 1
ATOM 560 O O . SER A 1 71 ? -5.318 0.081 10.691 1.00 96.69 71 SER A O 1
ATOM 562 N N . CYS A 1 72 ? -3.153 0.548 10.420 1.00 98.56 72 CYS A N 1
ATOM 563 C CA . CYS A 1 72 ? -3.012 -0.032 9.087 1.00 98.56 72 CYS A CA 1
ATOM 564 C C . CYS A 1 72 ? -2.075 -1.238 9.106 1.00 98.56 72 CYS A C 1
ATOM 566 O O . CYS A 1 72 ? -1.029 -1.194 9.749 1.00 98.56 72 CYS A O 1
ATOM 568 N N . ASN A 1 73 ? -2.406 -2.281 8.340 1.00 98.75 73 ASN A N 1
ATOM 569 C CA . ASN A 1 73 ? -1.501 -3.416 8.152 1.00 98.75 73 ASN A CA 1
ATOM 570 C C . ASN A 1 73 ? -0.381 -3.110 7.160 1.00 98.75 73 ASN A C 1
ATOM 572 O O . ASN A 1 73 ? 0.719 -3.648 7.263 1.00 98.75 73 ASN A O 1
ATOM 576 N N . LEU A 1 74 ? -0.681 -2.268 6.176 1.00 98.81 74 LEU A N 1
ATOM 577 C CA . LEU A 1 74 ? 0.272 -1.755 5.209 1.00 98.81 74 LEU A CA 1
ATOM 578 C C . LEU A 1 74 ? -0.174 -0.390 4.694 1.00 98.81 74 LEU A C 1
ATOM 580 O O . LEU A 1 74 ? -1.350 -0.031 4.812 1.00 98.81 74 LEU A O 1
ATOM 584 N N . TRP A 1 75 ? 0.756 0.380 4.140 1.00 98.69 75 TRP A N 1
ATOM 585 C CA . TRP A 1 75 ? 0.450 1.710 3.627 1.00 98.69 75 TRP A CA 1
ATOM 586 C C . TRP A 1 75 ? 1.312 2.116 2.438 1.00 98.69 75 TRP A C 1
ATOM 588 O O . TRP A 1 75 ? 2.534 1.945 2.439 1.00 98.69 75 TRP A O 1
ATOM 598 N N . ARG A 1 76 ? 0.659 2.720 1.443 1.00 98.69 76 ARG A N 1
ATOM 599 C CA . ARG A 1 76 ? 1.320 3.312 0.277 1.00 98.69 76 ARG A CA 1
ATOM 600 C C . ARG A 1 76 ? 2.020 4.601 0.695 1.00 98.69 76 ARG A C 1
ATOM 602 O O . ARG A 1 76 ? 1.386 5.486 1.268 1.00 98.69 76 ARG A O 1
ATOM 609 N N . ASN A 1 77 ? 3.319 4.703 0.419 1.00 97.50 77 ASN A N 1
ATOM 610 C CA . ASN A 1 77 ? 4.119 5.878 0.798 1.00 97.50 77 ASN A CA 1
ATOM 611 C C . ASN A 1 77 ? 4.252 6.913 -0.319 1.00 97.50 77 ASN A C 1
ATOM 613 O O . ASN A 1 77 ? 4.439 8.093 -0.037 1.00 97.50 77 ASN A O 1
ATOM 617 N N . PHE A 1 78 ? 4.183 6.465 -1.571 1.00 97.62 78 PHE A N 1
ATOM 618 C CA . PHE A 1 78 ? 4.601 7.254 -2.722 1.00 97.62 78 PHE A CA 1
ATOM 619 C C . PHE A 1 78 ? 3.642 7.111 -3.910 1.00 97.62 78 PHE A C 1
ATOM 621 O O . PHE A 1 78 ? 2.643 6.392 -3.814 1.00 97.62 78 PHE A O 1
ATOM 628 N N . ASP A 1 79 ? 3.958 7.806 -5.004 1.00 97.88 79 ASP A N 1
ATOM 629 C CA . ASP A 1 79 ? 3.212 7.845 -6.262 1.00 97.88 79 ASP A CA 1
ATOM 630 C C . ASP A 1 79 ? 2.836 6.458 -6.798 1.00 97.88 79 ASP A C 1
ATOM 632 O O . ASP A 1 79 ? 3.506 5.455 -6.540 1.00 97.88 79 ASP A O 1
ATOM 636 N N . ASP A 1 80 ? 1.754 6.413 -7.578 1.00 98.56 80 ASP A N 1
ATOM 637 C CA . ASP A 1 80 ? 1.304 5.195 -8.249 1.00 98.56 80 ASP A CA 1
ATOM 638 C C . ASP A 1 80 ? 2.320 4.689 -9.273 1.00 98.56 80 ASP A C 1
ATOM 640 O O . ASP A 1 80 ? 2.838 5.432 -10.119 1.00 98.56 80 ASP A O 1
ATOM 644 N N . ILE A 1 81 ? 2.554 3.379 -9.235 1.00 98.62 81 ILE A N 1
ATOM 645 C CA . ILE A 1 81 ? 3.409 2.706 -10.193 1.00 98.62 81 ILE A CA 1
ATOM 646 C C . ILE A 1 81 ? 2.729 2.634 -11.556 1.00 98.62 81 ILE A C 1
ATOM 648 O O . ILE A 1 81 ? 1.540 2.348 -11.704 1.00 98.62 81 ILE A O 1
ATOM 652 N N . ASN A 1 82 ? 3.523 2.832 -12.600 1.00 97.62 82 ASN A N 1
ATOM 653 C CA . ASN A 1 82 ? 3.138 2.506 -13.963 1.00 97.62 82 ASN A CA 1
ATOM 654 C C . ASN A 1 82 ? 4.148 1.540 -14.587 1.00 97.62 82 ASN A C 1
ATOM 656 O O . ASN A 1 82 ? 5.255 1.345 -14.092 1.00 97.62 82 ASN A O 1
ATOM 660 N N . SER A 1 83 ? 3.762 0.915 -15.700 1.00 98.00 83 SER A N 1
ATOM 661 C CA . SER A 1 83 ? 4.596 -0.071 -16.402 1.00 98.00 83 SER A CA 1
ATOM 662 C C . SER A 1 83 ? 5.722 0.596 -17.208 1.00 98.00 83 SER A C 1
ATOM 664 O O . SER A 1 83 ? 5.772 0.509 -18.434 1.00 98.00 83 SER A O 1
ATOM 666 N N . SER A 1 84 ? 6.623 1.296 -16.516 1.00 98.31 84 SER A N 1
ATOM 667 C CA . SER A 1 84 ? 7.824 1.902 -17.084 1.00 98.31 84 SER A CA 1
ATOM 668 C C . SER A 1 84 ? 9.001 1.835 -16.115 1.00 98.31 84 SER A C 1
ATOM 670 O O . SER A 1 84 ? 8.845 1.918 -14.898 1.00 98.31 84 SER A O 1
ATOM 672 N N . TRP A 1 85 ? 10.213 1.760 -16.667 1.00 98.38 85 TRP A N 1
ATOM 673 C CA . TRP A 1 85 ? 11.435 1.772 -15.860 1.00 98.38 85 TRP A CA 1
ATOM 674 C C . TRP A 1 85 ? 11.609 3.056 -15.051 1.00 98.38 85 TRP A C 1
ATOM 676 O O . TRP A 1 85 ? 12.091 3.015 -13.926 1.00 98.38 85 TRP A O 1
ATOM 686 N N . LYS A 1 86 ? 11.165 4.192 -15.602 1.00 98.56 86 LYS A N 1
ATOM 687 C CA . LYS A 1 86 ? 11.210 5.480 -14.907 1.00 98.56 86 LYS A CA 1
ATOM 688 C C . LYS A 1 86 ? 10.404 5.442 -13.607 1.00 98.56 86 LYS A C 1
ATOM 690 O O . LYS A 1 86 ? 10.876 5.962 -12.608 1.00 98.56 86 LYS A O 1
ATOM 695 N N . SER A 1 87 ? 9.218 4.831 -13.631 1.00 98.56 87 SER A N 1
ATOM 696 C CA . SER A 1 87 ? 8.354 4.719 -12.452 1.00 98.56 87 SER A CA 1
ATOM 697 C C . SER A 1 87 ? 8.923 3.763 -11.405 1.00 98.56 87 SER A C 1
ATOM 699 O O . SER A 1 87 ? 8.951 4.106 -10.227 1.00 98.56 87 SER A O 1
ATOM 701 N N . ILE A 1 88 ? 9.450 2.611 -11.839 1.00 98.69 88 ILE A N 1
ATOM 702 C CA . ILE A 1 88 ? 10.143 1.665 -10.952 1.00 98.69 88 ILE A CA 1
ATOM 703 C C . ILE A 1 88 ? 11.313 2.363 -10.248 1.00 98.69 88 ILE A C 1
ATOM 705 O O . ILE A 1 88 ? 11.403 2.317 -9.025 1.00 98.69 88 ILE A O 1
ATOM 709 N N . LEU A 1 89 ? 12.171 3.060 -11.002 1.00 98.56 89 LEU A N 1
ATOM 710 C CA . LEU A 1 89 ? 13.310 3.781 -10.433 1.00 98.56 89 LEU A CA 1
ATOM 711 C C . LEU A 1 89 ? 12.889 4.902 -9.484 1.00 98.56 89 LEU A C 1
ATOM 713 O O . LEU A 1 89 ? 13.458 4.996 -8.407 1.00 98.56 89 LEU A O 1
ATOM 717 N N . SER A 1 90 ? 11.876 5.709 -9.823 1.00 98.62 90 SER A N 1
ATOM 718 C CA . SER A 1 90 ? 11.444 6.792 -8.928 1.00 98.62 90 SER A CA 1
ATOM 719 C C . SER A 1 90 ? 10.935 6.284 -7.578 1.00 98.62 90 SER A C 1
ATOM 721 O O . SER A 1 90 ? 11.120 6.956 -6.569 1.00 98.62 90 SER A O 1
ATOM 723 N N . ILE A 1 91 ? 10.313 5.100 -7.552 1.00 98.69 91 ILE A N 1
ATOM 724 C CA . ILE A 1 91 ? 9.873 4.461 -6.307 1.00 98.69 91 ILE A CA 1
ATOM 725 C C . ILE A 1 91 ? 11.082 3.953 -5.514 1.00 98.69 91 ILE A C 1
ATOM 727 O O . ILE A 1 91 ? 11.176 4.239 -4.324 1.00 98.69 91 ILE A O 1
ATOM 731 N N . ILE A 1 92 ? 12.025 3.257 -6.163 1.00 98.56 92 ILE A N 1
ATOM 732 C CA . ILE A 1 92 ? 13.265 2.798 -5.511 1.00 98.56 92 ILE A CA 1
ATOM 733 C C . ILE A 1 92 ? 14.013 3.989 -4.900 1.00 98.56 92 ILE A C 1
ATOM 735 O O . ILE A 1 92 ? 14.368 3.948 -3.724 1.00 98.56 92 ILE A O 1
ATOM 739 N N . ASP A 1 93 ? 14.188 5.066 -5.670 1.00 98.44 93 ASP A N 1
ATOM 740 C CA . ASP A 1 93 ? 14.863 6.280 -5.219 1.00 98.44 93 ASP A CA 1
ATOM 741 C C . ASP A 1 93 ? 14.140 6.881 -4.005 1.00 98.44 93 ASP A C 1
ATOM 743 O O . ASP A 1 93 ? 14.785 7.205 -3.011 1.00 98.44 93 ASP A O 1
ATOM 747 N N . TYR A 1 94 ? 12.807 7.000 -4.028 1.00 97.62 94 TYR A N 1
ATOM 748 C CA . TYR A 1 94 ? 12.052 7.512 -2.878 1.00 97.62 94 TYR A CA 1
ATOM 749 C C . TYR A 1 94 ? 12.304 6.689 -1.606 1.00 97.62 94 TYR A C 1
ATOM 751 O O . TYR A 1 94 ? 12.516 7.260 -0.532 1.00 97.62 94 TYR A O 1
ATOM 759 N N . TYR A 1 95 ? 12.294 5.360 -1.721 1.00 97.44 95 TYR A N 1
ATOM 760 C CA . TYR A 1 95 ? 12.498 4.463 -0.585 1.00 97.44 95 TYR A CA 1
ATOM 761 C C . TYR A 1 95 ? 13.930 4.519 -0.048 1.00 97.44 95 TYR A C 1
ATOM 763 O O . TYR A 1 95 ? 14.105 4.557 1.169 1.00 97.44 95 TYR A O 1
ATOM 771 N N . ASP A 1 96 ? 14.937 4.602 -0.921 1.00 97.81 96 ASP A N 1
ATOM 772 C CA . ASP A 1 96 ? 16.340 4.772 -0.525 1.00 97.81 96 ASP A CA 1
ATOM 773 C C . ASP A 1 96 ? 16.555 6.084 0.250 1.00 97.81 96 ASP A C 1
ATOM 775 O O . ASP A 1 96 ? 17.118 6.086 1.348 1.00 97.81 96 ASP A O 1
ATOM 779 N N . HIS A 1 97 ? 16.003 7.196 -0.249 1.00 96.62 97 HIS A N 1
ATOM 780 C CA . HIS A 1 97 ? 16.122 8.508 0.400 1.00 96.62 97 HIS A CA 1
ATOM 781 C C . HIS A 1 97 ? 15.407 8.592 1.760 1.00 96.62 97 HIS A C 1
ATOM 783 O O . HIS A 1 97 ? 15.752 9.444 2.581 1.00 96.62 97 HIS A O 1
ATOM 789 N N . ASN A 1 98 ? 14.401 7.746 2.011 1.00 95.12 98 ASN A N 1
ATOM 790 C CA . ASN A 1 98 ? 13.604 7.760 3.244 1.00 95.12 98 ASN A CA 1
ATOM 791 C C . ASN A 1 98 ? 13.858 6.547 4.156 1.00 95.12 98 ASN A C 1
ATOM 793 O O . ASN A 1 98 ? 13.159 6.384 5.163 1.00 95.12 98 ASN A O 1
ATOM 797 N N . GLN A 1 99 ? 14.862 5.719 3.850 1.00 95.75 99 GLN A N 1
ATOM 798 C CA . GLN A 1 99 ? 15.092 4.440 4.525 1.00 95.75 99 GLN A CA 1
ATOM 799 C C . GLN A 1 99 ? 15.267 4.571 6.046 1.00 95.75 99 GLN A C 1
ATOM 801 O O . GLN A 1 99 ? 14.701 3.774 6.793 1.00 95.75 99 GLN A O 1
ATOM 806 N N . ASP A 1 100 ? 15.928 5.633 6.522 1.00 95.25 100 ASP A N 1
ATOM 807 C CA . ASP A 1 100 ? 16.135 5.893 7.956 1.00 95.25 100 ASP A CA 1
ATOM 808 C C . ASP A 1 100 ? 14.819 6.081 8.727 1.00 95.25 100 ASP A C 1
ATOM 810 O O . ASP A 1 100 ? 14.751 5.818 9.928 1.00 95.25 100 ASP A O 1
ATOM 814 N N . LYS A 1 101 ? 13.755 6.524 8.043 1.00 92.44 101 LYS A N 1
ATOM 815 C CA . LYS A 1 101 ? 12.408 6.643 8.616 1.00 92.44 101 LYS A CA 1
ATOM 816 C C . LYS A 1 101 ? 11.590 5.369 8.448 1.00 92.44 101 LYS A C 1
ATOM 818 O O . LYS A 1 101 ? 10.771 5.085 9.311 1.00 92.44 101 LYS A O 1
ATOM 823 N N . HIS A 1 102 ? 11.759 4.650 7.338 1.00 95.31 102 HIS A N 1
ATOM 824 C CA . HIS A 1 102 ? 10.939 3.482 7.003 1.00 95.31 102 HIS A CA 1
ATOM 825 C C . HIS A 1 102 ? 11.398 2.208 7.717 1.00 95.31 102 HIS A C 1
ATOM 827 O O . HIS A 1 102 ? 10.572 1.464 8.242 1.00 95.31 102 HIS A O 1
ATOM 833 N N . ILE A 1 103 ? 12.709 1.956 7.773 1.00 96.56 103 ILE A N 1
ATOM 834 C CA . ILE A 1 103 ? 13.270 0.721 8.339 1.00 96.56 103 ILE A CA 1
ATOM 835 C C . ILE A 1 103 ? 12.827 0.506 9.798 1.00 96.56 103 ILE A C 1
ATOM 837 O O . ILE A 1 103 ? 12.378 -0.598 10.109 1.00 96.56 103 ILE A O 1
ATOM 841 N N . PRO A 1 104 ? 12.869 1.512 10.699 1.00 96.25 104 PRO A N 1
ATOM 842 C CA . PRO A 1 104 ? 12.485 1.305 12.097 1.00 96.25 104 PRO A CA 1
ATOM 843 C C . PRO A 1 104 ? 10.993 1.011 12.305 1.00 96.25 104 PRO A C 1
ATOM 845 O O . PRO A 1 104 ? 10.620 0.475 13.346 1.00 96.25 104 PRO A O 1
ATOM 848 N N . THR A 1 105 ? 10.136 1.381 11.349 1.00 95.94 105 THR A N 1
ATOM 849 C CA . THR A 1 105 ? 8.671 1.242 11.442 1.00 95.94 105 THR A CA 1
ATOM 850 C C . THR A 1 105 ? 8.122 0.096 10.599 1.00 95.94 105 THR A C 1
ATOM 852 O O . THR A 1 105 ? 6.910 -0.092 10.526 1.00 95.94 105 THR A O 1
ATOM 855 N N . HIS A 1 106 ? 9.003 -0.695 9.991 1.00 96.25 106 HIS A N 1
ATOM 856 C CA . HIS A 1 106 ? 8.652 -1.854 9.188 1.00 96.25 106 HIS A CA 1
ATOM 857 C C . HIS A 1 106 ? 8.695 -3.136 10.032 1.00 96.25 106 HIS A C 1
ATOM 859 O O . HIS A 1 106 ? 9.622 -3.348 10.813 1.00 96.25 106 HIS A O 1
ATOM 865 N N . GLY A 1 107 ? 7.700 -4.014 9.900 1.00 96.69 107 GLY A N 1
ATOM 866 C CA . GLY A 1 107 ? 7.674 -5.276 10.643 1.00 96.69 107 GLY A CA 1
ATOM 867 C C . GLY A 1 107 ? 6.376 -6.075 10.500 1.00 96.69 107 GLY A C 1
ATOM 868 O O . GLY A 1 107 ? 5.466 -5.660 9.782 1.00 96.69 107 GLY A O 1
ATOM 869 N N . PRO A 1 108 ? 6.258 -7.229 11.187 1.00 98.00 108 PRO A N 1
ATOM 870 C CA . PRO A 1 108 ? 5.079 -8.085 11.107 1.00 98.00 108 PRO A CA 1
ATOM 871 C C . PRO A 1 108 ? 3.776 -7.327 11.390 1.00 98.00 108 PRO A C 1
ATOM 873 O O . PRO A 1 108 ? 3.559 -6.835 12.494 1.00 98.00 108 PRO A O 1
ATOM 876 N N . GLY A 1 109 ? 2.908 -7.259 10.378 1.00 97.19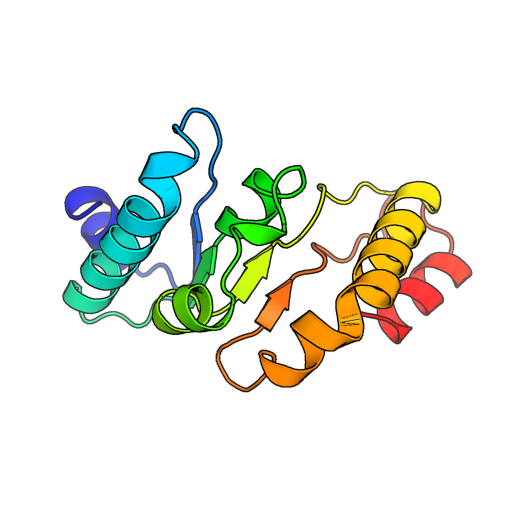 109 GLY A N 1
ATOM 877 C CA . GLY A 1 109 ? 1.618 -6.571 10.461 1.00 97.19 109 GLY A CA 1
ATOM 878 C C . GLY A 1 109 ? 1.673 -5.060 10.222 1.00 97.19 109 GLY A C 1
ATOM 879 O O . GLY A 1 109 ? 0.648 -4.421 10.424 1.00 97.19 109 GLY A O 1
ATOM 880 N N . GLN A 1 110 ? 2.819 -4.512 9.803 1.00 97.56 110 GLN A N 1
ATOM 881 C CA . GLN A 1 110 ? 3.038 -3.088 9.532 1.00 97.56 110 GLN A CA 1
ATOM 882 C C . GLN A 1 110 ? 4.049 -2.898 8.378 1.00 97.56 110 GLN A C 1
ATOM 884 O O . GLN A 1 110 ? 5.262 -2.799 8.577 1.00 97.56 110 GLN A O 1
ATOM 889 N N . TRP A 1 111 ? 3.551 -2.893 7.140 1.00 98.56 111 TRP A N 1
ATOM 890 C CA . TRP A 1 111 ? 4.387 -2.922 5.935 1.00 98.56 111 TRP A CA 1
ATOM 891 C C . TRP A 1 111 ? 4.350 -1.602 5.156 1.00 98.56 111 TRP A C 1
ATOM 893 O O . TRP A 1 111 ? 3.289 -1.049 4.869 1.00 98.56 111 TRP A O 1
ATOM 903 N N . HIS A 1 112 ? 5.520 -1.127 4.739 1.00 98.25 112 HIS A N 1
ATOM 904 C CA . HIS A 1 112 ? 5.610 -0.053 3.752 1.00 98.25 112 HIS A CA 1
ATOM 905 C C . HIS A 1 112 ? 5.331 -0.631 2.357 1.00 98.25 112 HIS A C 1
ATOM 907 O O . HIS A 1 112 ? 5.987 -1.589 1.963 1.00 98.25 112 HIS A O 1
ATOM 913 N N . ASP A 1 113 ? 4.394 -0.046 1.611 1.00 98.69 113 ASP A N 1
ATOM 914 C CA . ASP A 1 113 ? 3.925 -0.550 0.312 1.00 98.69 113 ASP A CA 1
ATOM 915 C C . ASP A 1 113 ? 4.469 0.313 -0.850 1.00 98.69 113 ASP A C 1
ATOM 917 O O . ASP A 1 113 ? 4.004 1.449 -1.027 1.00 98.69 113 ASP A O 1
ATOM 921 N N . PRO A 1 114 ? 5.474 -0.177 -1.613 1.00 98.44 114 PRO A N 1
ATOM 922 C CA . PRO A 1 114 ? 6.037 0.502 -2.787 1.00 98.44 114 PRO A CA 1
ATOM 923 C C . PRO A 1 114 ? 5.167 0.351 -4.048 1.00 98.44 114 PRO A C 1
ATOM 925 O O . PRO A 1 114 ? 5.634 0.615 -5.153 1.00 98.44 114 PRO A O 1
ATOM 928 N N . ASP A 1 115 ? 3.905 -0.048 -3.889 1.00 98.69 115 ASP A N 1
ATOM 929 C CA . ASP A 1 115 ? 2.954 -0.365 -4.947 1.00 98.69 115 ASP A CA 1
ATOM 930 C C . ASP A 1 115 ? 3.237 -1.688 -5.680 1.00 98.69 115 ASP A C 1
ATOM 932 O O . ASP A 1 115 ? 4.204 -2.412 -5.428 1.00 98.69 115 ASP A O 1
ATOM 936 N N . MET A 1 116 ? 2.326 -2.024 -6.592 1.00 98.75 116 MET A N 1
ATOM 937 C CA . MET A 1 116 ? 2.235 -3.316 -7.269 1.00 98.75 116 MET A CA 1
ATOM 938 C C . MET A 1 116 ? 3.494 -3.731 -8.048 1.00 98.75 116 MET A C 1
ATOM 940 O O . MET A 1 116 ? 4.210 -2.923 -8.643 1.00 98.75 116 MET A O 1
ATOM 944 N N . LEU A 1 117 ? 3.679 -5.047 -8.192 1.00 98.75 117 LEU A N 1
ATOM 945 C CA . LEU A 1 117 ? 4.553 -5.595 -9.227 1.00 98.75 117 LEU A CA 1
ATOM 946 C C . LEU A 1 117 ? 3.959 -5.316 -10.615 1.00 98.75 117 LEU A C 1
ATOM 948 O O . LEU A 1 117 ? 2.795 -5.617 -10.872 1.00 98.75 117 LEU A O 1
ATOM 952 N N . VAL A 1 118 ? 4.774 -4.793 -11.533 1.00 98.69 118 VAL A N 1
ATOM 953 C CA . VAL A 1 118 ? 4.392 -4.578 -12.946 1.00 98.69 118 VAL A CA 1
ATOM 954 C C . VAL A 1 118 ? 5.051 -5.601 -13.878 1.00 98.69 118 VAL A C 1
ATOM 956 O O . VAL A 1 118 ? 5.007 -5.481 -15.104 1.00 98.69 118 VAL A O 1
ATOM 959 N N . ILE A 1 119 ? 5.663 -6.633 -13.296 1.00 98.31 119 ILE A N 1
ATOM 960 C CA . ILE A 1 119 ? 6.277 -7.763 -13.992 1.00 98.31 119 ILE A CA 1
ATOM 961 C C . ILE A 1 119 ? 5.248 -8.437 -14.906 1.00 98.31 119 ILE A C 1
ATOM 963 O O . ILE A 1 119 ? 4.146 -8.771 -14.485 1.00 98.31 119 ILE A O 1
ATOM 967 N N . GLY A 1 120 ? 5.623 -8.656 -16.167 1.00 97.44 120 GLY A N 1
ATOM 968 C CA . GLY A 1 120 ? 4.750 -9.258 -17.180 1.00 97.44 120 GLY A CA 1
ATOM 969 C C . GLY A 1 120 ? 3.907 -8.253 -17.971 1.00 97.44 120 GLY A C 1
ATOM 970 O O . GLY A 1 120 ? 3.365 -8.616 -19.016 1.00 97.44 120 GLY A O 1
ATOM 971 N N . ASN A 1 121 ? 3.849 -6.985 -17.554 1.00 98.12 121 ASN A N 1
ATOM 972 C CA . ASN A 1 121 ? 3.151 -5.948 -18.308 1.00 98.12 121 ASN A CA 1
ATOM 973 C C . ASN A 1 121 ? 3.963 -5.456 -19.515 1.00 98.12 121 ASN A C 1
ATOM 975 O O . ASN A 1 121 ? 5.196 -5.524 -19.570 1.00 98.12 121 ASN A O 1
ATOM 979 N N . LYS A 1 122 ? 3.256 -4.876 -20.492 1.00 97.50 122 LYS A N 1
ATOM 980 C CA . LYS A 1 122 ? 3.878 -4.195 -21.633 1.00 97.50 122 LYS A CA 1
ATOM 981 C C . LYS A 1 122 ? 4.761 -3.043 -21.141 1.00 97.50 122 LYS A C 1
ATOM 983 O O . LYS A 1 122 ? 4.316 -2.218 -20.355 1.00 97.50 122 LYS A O 1
ATOM 988 N N . GLY A 1 123 ? 5.982 -2.959 -21.669 1.00 95.44 123 GLY A N 1
ATOM 989 C CA . GLY A 1 123 ? 6.955 -1.920 -21.307 1.00 95.44 123 GLY A CA 1
ATOM 990 C C . GLY A 1 123 ? 7.990 -2.363 -20.271 1.00 95.44 123 GLY A C 1
ATOM 991 O O . GLY A 1 123 ? 8.971 -1.651 -20.071 1.00 95.44 123 GLY A O 1
ATOM 992 N N . ILE A 1 124 ? 7.830 -3.550 -19.677 1.00 98.44 124 ILE A N 1
ATOM 993 C CA . ILE A 1 124 ? 8.779 -4.117 -18.716 1.00 98.44 124 ILE A CA 1
ATOM 994 C C . ILE A 1 124 ? 9.627 -5.199 -19.391 1.00 98.44 124 ILE A C 1
ATOM 996 O O . ILE A 1 124 ? 9.115 -6.201 -19.887 1.00 98.44 124 ILE A O 1
ATOM 1000 N N . THR A 1 125 ? 10.944 -4.987 -19.432 1.00 98.56 125 THR A N 1
ATOM 1001 C CA . THR A 1 125 ? 11.902 -5.994 -19.925 1.00 98.56 125 THR A CA 1
ATOM 1002 C C . THR A 1 125 ? 12.233 -7.017 -18.836 1.00 98.56 125 THR A C 1
ATOM 1004 O O . THR A 1 125 ? 12.039 -6.748 -17.653 1.00 98.56 125 THR A O 1
ATOM 1007 N N . VAL A 1 126 ? 12.801 -8.170 -19.209 1.00 98.56 126 VAL A N 1
ATOM 1008 C CA . VAL A 1 126 ? 13.226 -9.208 -18.246 1.00 98.56 126 VAL A CA 1
ATOM 1009 C C . VAL A 1 126 ? 14.182 -8.644 -17.188 1.00 98.56 126 VAL A C 1
ATOM 1011 O O . VAL A 1 126 ? 13.999 -8.906 -16.006 1.00 98.56 126 VAL A O 1
ATOM 1014 N N . ASN A 1 127 ? 15.147 -7.808 -17.583 1.00 98.69 127 ASN A N 1
ATOM 1015 C CA . ASN A 1 127 ? 16.095 -7.210 -16.636 1.00 98.69 127 ASN A CA 1
ATOM 1016 C C . ASN A 1 127 ? 15.409 -6.242 -15.661 1.00 98.69 127 ASN A C 1
ATOM 1018 O O . ASN A 1 127 ? 15.747 -6.223 -14.483 1.00 98.69 127 ASN A O 1
ATOM 1022 N N . MET A 1 128 ? 14.422 -5.474 -16.133 1.00 98.56 128 MET A N 1
ATOM 1023 C CA . MET A 1 128 ? 13.632 -4.583 -15.273 1.00 98.56 128 MET A CA 1
ATOM 1024 C C . MET A 1 128 ? 12.764 -5.380 -14.296 1.00 98.56 128 MET A C 1
ATOM 1026 O O . MET A 1 128 ? 12.661 -5.008 -13.133 1.00 98.56 128 MET A O 1
ATOM 1030 N N . ALA A 1 129 ? 12.180 -6.493 -14.748 1.00 98.62 129 ALA A N 1
ATOM 1031 C CA . ALA A 1 129 ? 11.401 -7.388 -13.900 1.00 98.62 129 ALA A CA 1
ATOM 1032 C C . ALA A 1 129 ? 12.257 -8.055 -12.814 1.00 98.62 129 ALA A C 1
ATOM 1034 O O . ALA A 1 129 ? 11.849 -8.095 -11.657 1.00 98.62 129 ALA A O 1
ATOM 1035 N N . ILE A 1 130 ? 13.453 -8.538 -13.174 1.00 98.69 130 ILE A N 1
ATOM 1036 C CA . ILE A 1 130 ? 14.418 -9.091 -12.213 1.00 98.69 130 ILE A CA 1
ATOM 1037 C C . ILE A 1 130 ? 14.788 -8.029 -11.177 1.00 98.69 130 ILE A C 1
ATOM 1039 O O . ILE A 1 130 ? 14.771 -8.317 -9.984 1.00 98.69 130 ILE A O 1
ATOM 1043 N N . ALA A 1 131 ? 15.082 -6.804 -11.619 1.00 98.50 131 ALA A N 1
ATOM 1044 C CA . ALA A 1 131 ? 15.408 -5.709 -10.715 1.00 98.50 131 ALA A CA 1
ATOM 1045 C C . ALA A 1 131 ? 14.247 -5.391 -9.760 1.00 98.50 131 ALA A C 1
ATOM 1047 O O . ALA A 1 131 ? 14.473 -5.334 -8.556 1.00 98.50 131 ALA A O 1
ATOM 1048 N N . GLN A 1 132 ? 13.012 -5.265 -10.269 1.00 98.75 132 GLN A N 1
ATOM 1049 C CA . GLN A 1 132 ? 11.833 -5.014 -9.433 1.00 98.75 132 GLN A CA 1
ATOM 1050 C C . GLN A 1 132 ? 11.657 -6.117 -8.380 1.00 98.75 132 GLN A C 1
ATOM 1052 O O . GLN A 1 132 ? 11.583 -5.821 -7.196 1.00 98.75 132 GLN A O 1
ATOM 1057 N N . MET A 1 133 ? 11.670 -7.388 -8.788 1.00 98.62 133 MET A N 1
ATOM 1058 C CA . MET A 1 133 ? 11.478 -8.513 -7.864 1.00 98.62 133 MET A CA 1
ATOM 1059 C C . MET A 1 133 ? 12.589 -8.634 -6.811 1.00 98.62 133 MET A C 1
ATOM 1061 O O . MET A 1 133 ? 12.367 -9.193 -5.747 1.00 98.62 133 MET A O 1
ATOM 1065 N N . THR A 1 134 ? 13.801 -8.172 -7.126 1.00 98.38 134 THR A 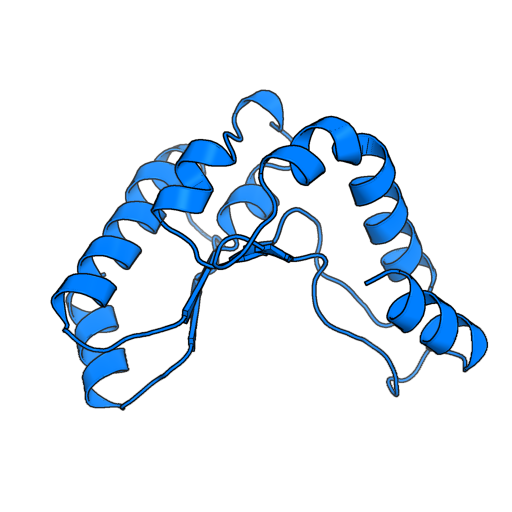N 1
ATOM 1066 C CA . THR A 1 134 ? 14.946 -8.256 -6.206 1.00 98.38 134 THR A CA 1
ATOM 1067 C C . THR A 1 134 ? 14.905 -7.165 -5.135 1.00 98.38 134 THR A C 1
ATOM 1069 O O . THR A 1 134 ? 15.466 -7.360 -4.061 1.00 98.38 134 THR A O 1
ATOM 1072 N N . ILE A 1 135 ? 14.306 -6.012 -5.445 1.00 97.88 135 ILE A N 1
ATOM 1073 C CA . ILE A 1 135 ? 14.339 -4.820 -4.586 1.00 97.88 135 ILE A CA 1
ATOM 1074 C C . ILE A 1 135 ? 13.054 -4.658 -3.759 1.00 97.88 135 ILE A C 1
ATOM 1076 O O . ILE A 1 135 ? 13.136 -4.133 -2.652 1.00 97.88 135 ILE A O 1
ATOM 1080 N N . TRP A 1 136 ? 11.899 -5.075 -4.292 1.00 97.06 136 TRP A N 1
ATOM 1081 C CA . TRP A 1 136 ? 10.615 -5.078 -3.573 1.00 97.06 136 TRP A CA 1
ATOM 1082 C C . TRP A 1 136 ? 10.641 -6.071 -2.408 1.00 97.06 136 TRP A C 1
ATOM 1084 O O . TRP A 1 136 ? 10.088 -5.715 -1.345 1.00 97.06 136 TRP A O 1
#

Foldseek 3Di:
DQVVLLVCVVVVAAEDEDDDPPHDLVCQLVVLQVSQVSNVVNVHHHAYEYANQQVCLVPNVPDDLVSVLVRHLEYENHDEADLELVRLVVLLVVCVVCVVVQVVSDDHSYHYDSYDQCPPPPHADPVNNVVSVVRD

pLDDT: mean 97.12, std 2.47, range [86.69, 98.88]

Organism: Heligmosomoides polygyrus (NCBI:txid6339)